Protein AF-A0A9Q9HP45-F1 (afdb_monomer)

Sequence (77 aa):
MMQVDLNLGLTWASVITAIFAAFFWLWASRIRIPDLEDSVIGSAFSPMQKASKLNAYAAGFAGVSALLQAALMMLSE

Mean predicted aligned error: 8.68 Å

Foldseek 3Di:
DVLVVVLVVLLVLLVVLLVQLVVLLVVLVPQDQPPPVPDDPPPSVVSVVVSVVSNVSSVVSNVVSVVSVVVSVVSVD

Nearest PDB structures (foldseek):
  8v2q-assembly1_A-1  TM=6.487E-01  e=3.209E+00  Homo sapiens
  6grj-assembly1_E  TM=3.855E-01  e=3.858E+00  Aeromonas hydrophila
  7a0g-assembly1_EEE  TM=3.822E-01  e=7.132E+00  Serratia marcescens
  7a0g-assembly1_GGG  TM=3.811E-01  e=6.307E+00  Serratia marcescens

Structure (mmCIF, N/CA/C/O backbone):
data_AF-A0A9Q9HP45-F1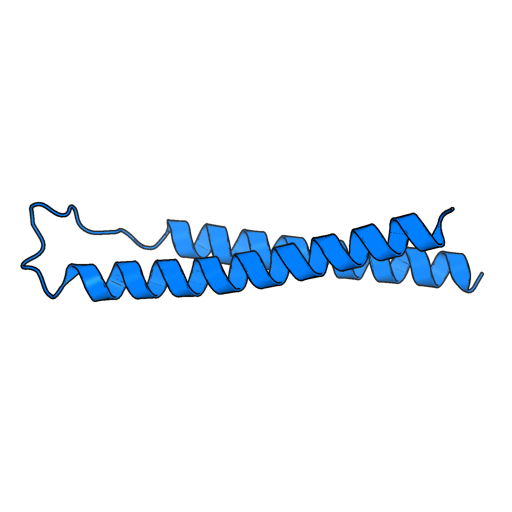
#
_entry.id   AF-A0A9Q9HP45-F1
#
loop_
_atom_site.group_PDB
_atom_site.id
_atom_site.type_symbol
_atom_site.label_atom_id
_atom_site.label_alt_id
_atom_site.label_comp_id
_atom_site.label_asym_id
_atom_site.label_entity_id
_atom_site.label_seq_id
_atom_site.pdbx_PDB_ins_code
_atom_site.Cartn_x
_atom_site.Cartn_y
_atom_site.Cartn_z
_atom_site.occupancy
_atom_site.B_iso_or_equiv
_atom_site.auth_seq_id
_atom_site.auth_comp_id
_atom_site.auth_asym_id
_atom_site.auth_atom_id
_atom_site.pdbx_PDB_model_num
ATOM 1 N N . MET A 1 1 ? 20.720 -0.576 -21.116 1.00 61.25 1 MET A N 1
ATOM 2 C CA . MET A 1 1 ? 20.973 -0.581 -19.657 1.00 61.25 1 MET A CA 1
ATOM 3 C C . MET A 1 1 ? 19.965 0.293 -18.935 1.00 61.25 1 MET A C 1
ATOM 5 O O . MET A 1 1 ? 19.114 -0.279 -18.280 1.00 61.25 1 MET A O 1
ATOM 9 N N . MET A 1 2 ? 19.930 1.608 -19.182 1.00 72.25 2 MET A N 1
ATOM 10 C CA . MET A 1 2 ? 19.062 2.552 -18.450 1.00 72.25 2 MET A CA 1
ATOM 11 C C . MET A 1 2 ? 17.573 2.155 -18.329 1.00 72.25 2 MET A C 1
ATOM 13 O O . MET A 1 2 ? 17.002 2.308 -17.259 1.00 72.25 2 MET A O 1
ATOM 17 N N . GLN A 1 3 ? 16.945 1.603 -19.376 1.00 71.62 3 GLN A N 1
ATOM 18 C CA . GLN A 1 3 ? 15.536 1.166 -19.327 1.00 71.62 3 GLN A CA 1
ATOM 19 C C . GLN A 1 3 ? 15.316 -0.086 -18.455 1.00 71.62 3 GLN A C 1
ATOM 21 O O . GLN A 1 3 ? 14.297 -0.202 -17.782 1.00 71.62 3 GLN A O 1
ATOM 26 N N . VAL A 1 4 ? 16.290 -1.002 -18.418 1.00 74.62 4 VAL A N 1
ATOM 27 C CA . VAL A 1 4 ? 16.242 -2.203 -17.564 1.00 74.62 4 VAL A CA 1
ATOM 28 C C . VAL A 1 4 ? 16.381 -1.804 -16.095 1.00 74.62 4 VAL A C 1
ATOM 30 O O . VAL A 1 4 ? 15.616 -2.281 -15.260 1.00 74.62 4 VAL A O 1
ATOM 33 N N . ASP A 1 5 ? 17.292 -0.875 -15.795 1.00 79.94 5 ASP A N 1
ATOM 34 C CA . ASP A 1 5 ? 17.494 -0.349 -14.440 1.00 79.94 5 ASP A CA 1
ATOM 35 C C . ASP A 1 5 ? 16.257 0.419 -13.940 1.00 79.94 5 ASP A C 1
ATOM 37 O O . ASP A 1 5 ? 15.863 0.289 -12.779 1.00 79.94 5 ASP A O 1
ATOM 41 N N . LEU A 1 6 ? 15.590 1.162 -14.832 1.00 80.12 6 LEU A N 1
ATOM 42 C CA . LEU A 1 6 ? 14.359 1.895 -14.525 1.00 80.12 6 LEU A CA 1
ATO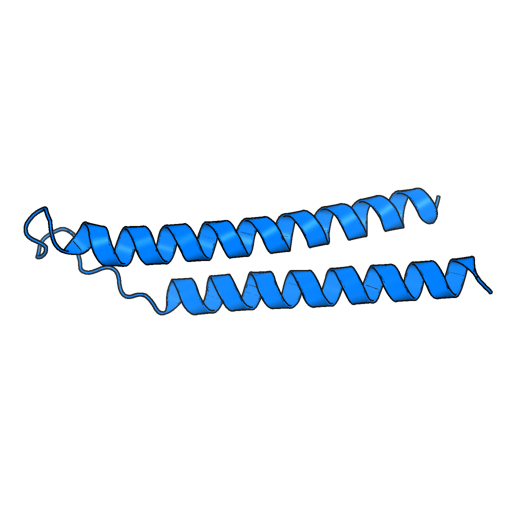M 43 C C . LEU A 1 6 ? 13.183 0.950 -14.232 1.00 80.12 6 LEU A C 1
ATOM 45 O O . LEU A 1 6 ? 12.481 1.133 -13.237 1.00 80.12 6 LEU A O 1
ATOM 49 N N . ASN A 1 7 ? 13.002 -0.094 -15.047 1.00 83.12 7 ASN A N 1
ATOM 50 C CA . ASN A 1 7 ? 11.967 -1.111 -14.838 1.00 83.12 7 ASN A CA 1
ATOM 51 C C . ASN A 1 7 ? 12.191 -1.878 -13.529 1.00 83.12 7 ASN A C 1
ATOM 53 O O . ASN A 1 7 ? 11.246 -2.123 -12.774 1.00 83.12 7 ASN A O 1
ATOM 57 N N . LEU A 1 8 ? 13.444 -2.216 -13.220 1.00 85.12 8 LEU A N 1
ATOM 58 C CA . LEU A 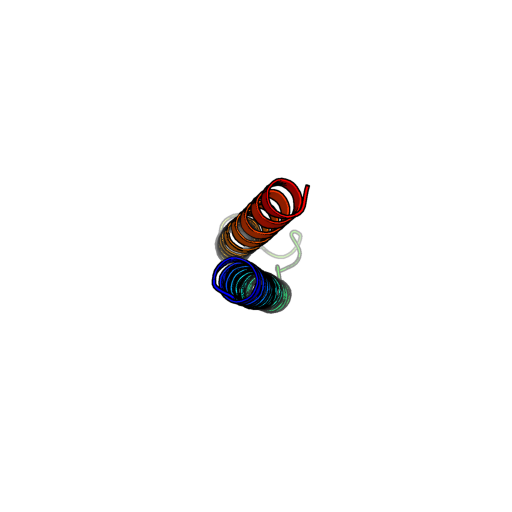1 8 ? 13.792 -2.866 -11.961 1.00 85.12 8 LEU A CA 1
ATOM 59 C C . LEU A 1 8 ? 13.475 -1.950 -10.766 1.00 85.12 8 LEU A C 1
ATOM 61 O O . LEU A 1 8 ? 12.843 -2.393 -9.807 1.00 85.12 8 LEU A O 1
ATOM 65 N N . GLY A 1 9 ? 13.843 -0.667 -10.844 1.00 85.25 9 GLY A N 1
ATOM 66 C CA . GLY A 1 9 ? 13.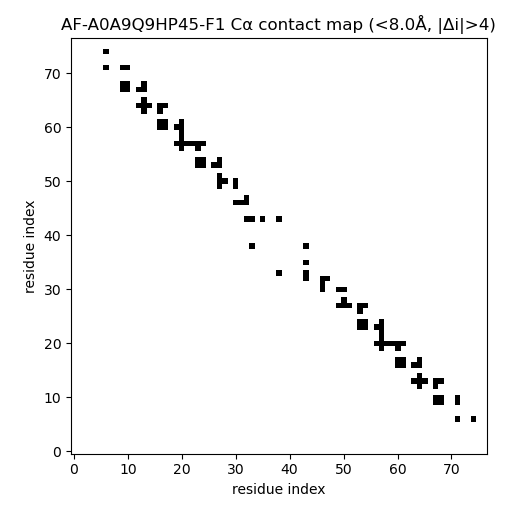556 0.325 -9.804 1.00 85.25 9 GLY A CA 1
ATOM 67 C C . GLY A 1 9 ? 12.058 0.533 -9.558 1.00 85.25 9 GLY A C 1
ATOM 68 O O . GLY A 1 9 ? 11.613 0.514 -8.410 1.00 85.25 9 GLY A O 1
ATOM 69 N N . LEU A 1 10 ? 11.265 0.665 -10.623 1.00 84.50 10 LEU A N 1
ATOM 70 C CA . LEU A 1 10 ? 9.806 0.807 -10.551 1.00 84.50 10 LEU A CA 1
ATOM 71 C C . LEU A 1 10 ? 9.127 -0.447 -9.980 1.00 84.50 10 LEU A C 1
ATOM 73 O O . LEU A 1 10 ? 8.218 -0.328 -9.156 1.00 84.50 10 LEU A O 1
ATOM 77 N N . THR A 1 11 ? 9.607 -1.639 -10.347 1.00 85.38 11 THR A N 1
ATOM 78 C CA . THR A 1 11 ? 9.111 -2.910 -9.792 1.00 85.38 11 THR A CA 1
ATOM 79 C C . THR A 1 11 ? 9.330 -2.963 -8.282 1.00 85.38 11 THR A C 1
ATOM 81 O O . THR A 1 11 ? 8.397 -3.234 -7.528 1.00 85.38 11 THR A O 1
ATOM 84 N N . TRP A 1 12 ? 10.537 -2.638 -7.811 1.00 87.19 12 TRP A N 1
ATOM 85 C CA . TRP A 1 12 ? 10.827 -2.609 -6.376 1.00 87.19 12 TRP A CA 1
ATOM 86 C C . TRP A 1 12 ? 10.022 -1.541 -5.632 1.00 87.19 12 TRP A C 1
ATOM 88 O O . TRP A 1 12 ? 9.502 -1.818 -4.551 1.00 87.19 12 TRP A O 1
ATOM 98 N N . ALA A 1 13 ? 9.851 -0.350 -6.211 1.00 84.44 13 ALA A N 1
ATOM 99 C CA . ALA A 1 13 ? 9.021 0.702 -5.627 1.00 84.44 13 ALA A CA 1
ATOM 100 C C . ALA A 1 13 ? 7.550 0.265 -5.473 1.00 84.44 13 ALA A C 1
ATOM 102 O O . ALA A 1 13 ? 6.923 0.519 -4.438 1.00 84.44 13 ALA A O 1
ATOM 103 N N . SER A 1 14 ? 7.011 -0.444 -6.466 1.00 87.25 14 SER A N 1
ATOM 104 C CA . SER A 1 14 ? 5.663 -1.014 -6.417 1.00 87.25 14 SER A CA 1
ATOM 105 C C . SER A 1 14 ? 5.530 -2.103 -5.348 1.00 87.25 14 SER A C 1
ATOM 107 O O . SER A 1 14 ? 4.590 -2.081 -4.555 1.00 87.25 14 SER A O 1
ATOM 109 N N . VAL A 1 15 ? 6.506 -3.010 -5.246 1.00 87.75 15 VAL A N 1
ATOM 110 C CA . VAL A 1 15 ? 6.517 -4.061 -4.215 1.00 87.75 15 VAL A CA 1
ATOM 111 C C . VAL A 1 15 ? 6.554 -3.456 -2.811 1.00 87.75 15 VAL A C 1
ATOM 113 O O . VAL A 1 15 ? 5.781 -3.858 -1.944 1.00 87.75 15 VAL A O 1
ATOM 116 N N . ILE A 1 16 ? 7.408 -2.456 -2.579 1.00 89.56 16 ILE A N 1
ATOM 117 C CA . ILE A 1 16 ? 7.523 -1.788 -1.275 1.00 89.56 16 ILE A CA 1
ATOM 118 C C . ILE A 1 16 ? 6.197 -1.123 -0.889 1.00 89.56 16 ILE A C 1
ATOM 120 O O . ILE A 1 16 ? 5.724 -1.287 0.237 1.00 89.56 16 ILE A O 1
ATOM 124 N N . THR A 1 17 ? 5.564 -0.405 -1.818 1.00 88.25 17 THR A N 1
ATOM 125 C CA . THR A 1 17 ? 4.275 0.257 -1.562 1.00 88.25 17 THR A CA 1
ATOM 126 C C . THR A 1 17 ? 3.143 -0.746 -1.317 1.00 88.25 17 THR A C 1
ATOM 128 O O . THR A 1 17 ? 2.345 -0.538 -0.402 1.00 88.25 17 THR A O 1
ATOM 131 N N . ALA A 1 18 ? 3.125 -1.884 -2.017 1.00 83.44 18 ALA A N 1
ATOM 132 C CA . ALA A 1 18 ? 2.191 -2.978 -1.745 1.00 83.44 18 ALA A CA 1
ATOM 133 C C . ALA A 1 18 ? 2.387 -3.595 -0.346 1.00 83.44 18 ALA A C 1
ATOM 135 O O . ALA A 1 18 ? 1.409 -3.853 0.360 1.00 83.44 18 ALA A O 1
ATOM 136 N N . ILE A 1 19 ? 3.637 -3.785 0.093 1.00 88.75 19 ILE A N 1
ATOM 137 C CA . ILE A 1 19 ? 3.949 -4.283 1.443 1.00 88.75 19 ILE A CA 1
ATOM 138 C C . ILE A 1 19 ? 3.434 -3.309 2.510 1.00 88.75 19 ILE A C 1
ATOM 140 O O . ILE A 1 19 ? 2.824 -3.744 3.489 1.00 88.75 19 ILE A O 1
ATOM 144 N N . PHE A 1 20 ? 3.613 -1.999 2.316 1.00 83.50 20 PHE A N 1
ATOM 145 C CA . PHE A 1 20 ? 3.055 -0.997 3.227 1.00 83.50 20 PHE A CA 1
ATOM 146 C C . PHE A 1 20 ? 1.526 -1.058 3.280 1.00 83.50 20 PHE A C 1
ATOM 148 O O . PHE A 1 20 ? 0.962 -1.050 4.374 1.00 83.50 20 PHE A O 1
ATOM 155 N N . ALA A 1 21 ? 0.849 -1.187 2.136 1.00 83.56 21 ALA A N 1
ATOM 156 C CA . ALA A 1 21 ? -0.605 -1.344 2.098 1.00 83.56 21 ALA A CA 1
ATOM 157 C C . ALA A 1 21 ? -1.074 -2.570 2.900 1.00 83.56 21 ALA A C 1
ATOM 159 O O . ALA A 1 21 ? -1.958 -2.459 3.753 1.00 83.56 21 ALA A O 1
ATOM 160 N N . ALA A 1 22 ? -0.425 -3.720 2.693 1.00 81.50 22 ALA A N 1
ATOM 161 C CA . ALA A 1 22 ? -0.712 -4.947 3.430 1.00 81.50 22 ALA A CA 1
ATOM 162 C C . ALA A 1 22 ? -0.468 -4.790 4.940 1.00 81.50 22 ALA A C 1
ATOM 164 O O . ALA A 1 22 ? -1.273 -5.257 5.747 1.00 81.50 22 ALA A O 1
ATOM 165 N N . PHE A 1 23 ? 0.596 -4.087 5.336 1.00 85.94 23 PHE A N 1
ATOM 166 C CA . PHE A 1 23 ? 0.881 -3.787 6.738 1.00 85.94 23 PHE A CA 1
ATOM 167 C C . PHE A 1 23 ? -0.217 -2.927 7.378 1.00 85.94 23 PHE A C 1
ATOM 169 O O . PHE A 1 23 ? -0.678 -3.244 8.475 1.00 85.94 23 PHE A O 1
ATOM 176 N N . PHE A 1 24 ? -0.695 -1.884 6.691 1.00 82.69 24 PHE A N 1
ATOM 177 C CA . PHE A 1 24 ? -1.792 -1.048 7.189 1.00 82.69 24 PHE A CA 1
ATOM 178 C C . PHE A 1 24 ? -3.116 -1.814 7.300 1.00 82.69 24 PHE A C 1
ATOM 180 O O . PHE A 1 24 ? -3.831 -1.629 8.285 1.00 82.69 24 PHE A O 1
ATOM 187 N N . TRP A 1 25 ? -3.421 -2.721 6.368 1.00 82.12 25 TRP A N 1
ATOM 188 C CA . TRP A 1 25 ? -4.583 -3.609 6.488 1.00 82.12 25 TRP A CA 1
ATOM 189 C C . TRP A 1 25 ? -4.458 -4.602 7.645 1.00 82.12 25 TRP A C 1
ATOM 191 O O . TRP A 1 25 ? -5.422 -4.820 8.380 1.00 82.12 25 TRP A O 1
ATOM 201 N N . LEU A 1 26 ? -3.271 -5.174 7.856 1.00 82.88 26 LEU A N 1
ATOM 202 C CA . LEU A 1 26 ? -3.022 -6.088 8.971 1.00 82.88 26 LEU A CA 1
ATOM 203 C C . LEU A 1 26 ? -3.081 -5.360 10.319 1.00 82.88 26 LEU A C 1
ATOM 205 O O . LEU A 1 26 ? -3.556 -5.914 11.306 1.00 82.88 26 LEU A O 1
ATOM 209 N N . TRP A 1 27 ? -2.661 -4.096 10.369 1.00 78.88 27 TRP A N 1
ATOM 210 C CA . TRP A 1 27 ? -2.866 -3.251 11.543 1.00 78.88 27 TRP A CA 1
ATOM 211 C C . TRP A 1 27 ? -4.353 -2.9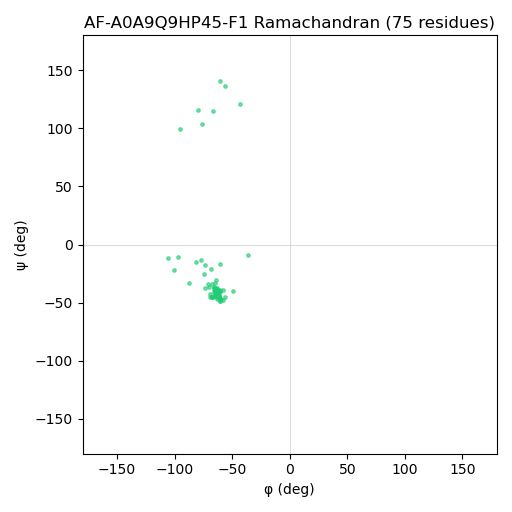46 11.753 1.00 78.88 27 TRP A C 1
ATOM 213 O O . TRP A 1 27 ? -4.852 -3.077 12.871 1.00 78.88 27 TRP A O 1
ATOM 223 N N . ALA A 1 28 ? -5.085 -2.586 10.695 1.00 74.62 28 ALA A N 1
ATOM 224 C CA . ALA A 1 28 ? -6.517 -2.313 10.777 1.00 74.62 28 ALA A CA 1
ATOM 225 C C . ALA A 1 28 ? -7.302 -3.523 11.312 1.00 74.62 28 ALA A C 1
ATOM 227 O O . ALA A 1 28 ? -8.180 -3.345 12.153 1.00 74.62 28 ALA A O 1
ATOM 228 N N . SER A 1 29 ? -6.935 -4.749 10.919 1.00 76.38 29 SER A N 1
ATOM 229 C CA . SER A 1 29 ? -7.589 -5.976 11.399 1.00 76.38 29 SER A CA 1
ATOM 230 C C . SER A 1 29 ? -7.346 -6.273 12.885 1.00 76.38 29 SER A C 1
ATOM 232 O O . SER A 1 29 ? -8.132 -6.980 13.513 1.00 76.38 29 SER A O 1
ATOM 234 N N . ARG A 1 30 ? -6.288 -5.708 13.486 1.00 76.56 30 ARG A N 1
ATOM 235 C CA . ARG A 1 30 ? -6.025 -5.805 14.933 1.00 76.56 30 ARG A CA 1
ATOM 236 C C . ARG A 1 30 ? -6.902 -4.872 15.766 1.00 76.56 30 ARG A C 1
ATOM 238 O O . ARG A 1 30 ? -6.960 -5.043 16.985 1.00 76.56 30 ARG A O 1
ATOM 245 N N . ILE A 1 31 ? -7.584 -3.903 15.153 1.00 75.56 31 ILE A N 1
ATOM 246 C CA . ILE A 1 31 ? -8.548 -3.058 15.857 1.00 75.56 31 ILE A CA 1
ATOM 247 C C . ILE A 1 31 ? -9.825 -3.871 16.068 1.00 75.56 31 ILE A C 1
ATOM 249 O O . ILE A 1 31 ? -10.617 -4.058 15.149 1.00 75.56 31 ILE A O 1
ATOM 253 N N . ARG A 1 32 ? -10.033 -4.347 17.301 1.00 63.78 32 ARG A N 1
ATOM 254 C CA . ARG A 1 32 ? -11.309 -4.945 17.705 1.00 63.78 32 ARG A CA 1
ATOM 255 C C . ARG A 1 32 ? -12.383 -3.864 17.704 1.00 63.78 32 ARG A C 1
ATOM 257 O O 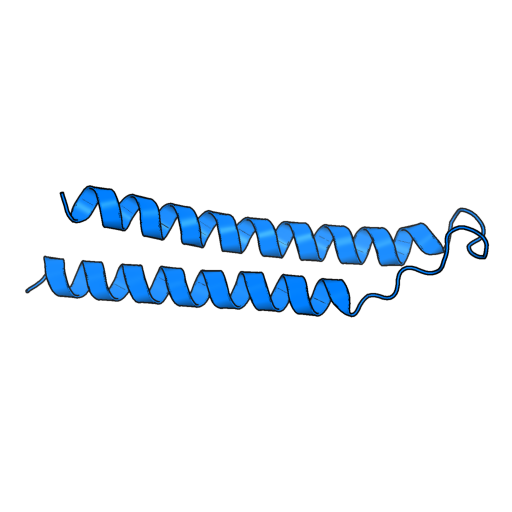. ARG A 1 32 ? -12.312 -2.918 18.488 1.00 63.78 32 ARG A O 1
ATOM 264 N N . ILE A 1 33 ? -13.354 -4.011 16.813 1.00 64.12 33 ILE A N 1
ATOM 265 C CA . ILE A 1 33 ? -14.581 -3.222 16.835 1.00 64.12 33 ILE A CA 1
ATOM 266 C C . ILE A 1 33 ? -15.463 -3.870 17.914 1.00 64.12 33 ILE A C 1
ATOM 268 O O . ILE A 1 33 ? -15.756 -5.058 17.779 1.00 64.12 33 ILE A O 1
ATOM 272 N N . PRO A 1 34 ? -15.792 -3.174 19.018 1.00 58.06 34 PRO A N 1
ATOM 273 C CA . PRO A 1 34 ? -16.742 -3.701 19.994 1.00 58.06 34 PRO A CA 1
ATOM 274 C C . PRO A 1 34 ? -18.089 -3.927 19.301 1.00 58.06 34 PRO A C 1
ATOM 276 O O . PRO A 1 34 ? -18.472 -3.120 18.450 1.00 58.06 34 PRO A O 1
ATOM 279 N N . ASP A 1 35 ? -18.770 -5.024 19.635 1.00 59.53 35 ASP A N 1
ATOM 280 C CA . ASP A 1 35 ? -20.082 -5.325 19.065 1.00 59.53 35 ASP A CA 1
ATOM 281 C C . ASP A 1 35 ? -21.044 -4.160 19.315 1.00 59.53 35 ASP A C 1
ATOM 283 O O . ASP A 1 35 ? -21.089 -3.579 20.404 1.00 59.53 35 ASP A O 1
ATOM 287 N N . LEU A 1 36 ? -21.803 -3.809 18.275 1.00 56.28 36 LEU A N 1
ATOM 288 C CA . LEU A 1 36 ? -22.723 -2.666 18.266 1.00 56.28 36 LEU A CA 1
ATOM 289 C C . LEU A 1 36 ? -23.821 -2.774 19.340 1.00 56.28 36 LEU A C 1
ATOM 291 O O . LEU A 1 36 ? -24.438 -1.760 19.661 1.00 56.28 36 LEU A O 1
ATOM 295 N N . GLU A 1 37 ? -24.042 -3.964 19.907 1.00 53.91 37 GLU A N 1
ATOM 296 C CA . GLU A 1 37 ? -24.992 -4.195 21.003 1.00 53.91 37 GLU A CA 1
ATOM 297 C C . GLU A 1 37 ? -24.502 -3.686 22.370 1.00 53.91 37 GLU A C 1
ATOM 299 O O . GLU A 1 37 ? -25.334 -3.317 23.194 1.00 53.91 37 GLU A O 1
ATOM 304 N N . ASP A 1 38 ? -23.187 -3.582 22.604 1.00 52.72 38 ASP A N 1
ATOM 305 C CA . ASP A 1 38 ? -22.623 -3.211 23.919 1.00 52.72 38 ASP A CA 1
ATOM 306 C C . ASP A 1 38 ? -22.083 -1.769 23.974 1.00 52.72 38 ASP A C 1
ATOM 308 O O . ASP A 1 38 ? -21.777 -1.222 25.039 1.00 52.72 38 ASP A O 1
ATOM 312 N N . SER A 1 39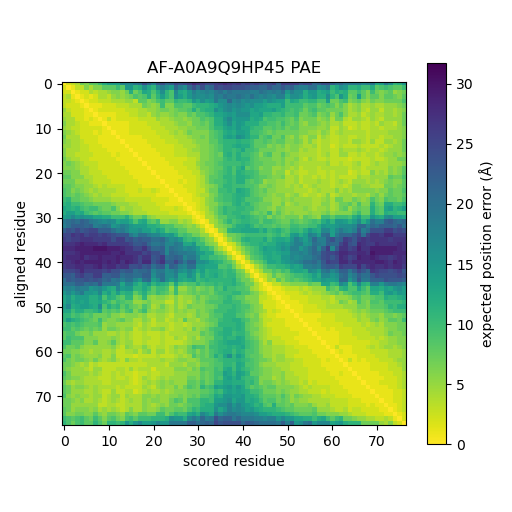 ? -21.953 -1.108 22.823 1.00 48.97 39 SER A N 1
ATOM 313 C CA . SER A 1 39 ? -21.402 0.241 22.756 1.00 48.97 39 SER A CA 1
ATOM 314 C C . SER A 1 39 ? -22.505 1.295 22.759 1.00 48.97 39 SER A C 1
ATOM 316 O O . SER A 1 39 ? -23.088 1.619 21.724 1.00 48.97 39 SER A O 1
ATOM 318 N N . VAL A 1 40 ? -22.750 1.889 23.927 1.00 53.56 40 VAL A N 1
ATOM 319 C CA . VAL A 1 40 ? -23.457 3.171 24.056 1.00 53.56 40 VAL A CA 1
ATOM 320 C C . VAL A 1 40 ? -22.920 4.119 22.978 1.00 53.56 40 VAL A C 1
ATOM 322 O O . VAL A 1 40 ? -21.718 4.380 22.943 1.00 53.56 40 VAL A O 1
ATOM 325 N N . ILE A 1 41 ? -23.821 4.582 22.108 1.00 54.59 41 ILE A N 1
ATOM 326 C CA . ILE A 1 41 ? -23.704 5.230 20.778 1.00 54.59 41 ILE A CA 1
ATOM 327 C C . ILE A 1 41 ? -22.514 6.207 20.533 1.00 54.59 41 ILE A C 1
ATOM 329 O O . ILE A 1 41 ? -22.242 6.572 19.393 1.00 54.59 41 ILE A O 1
ATOM 333 N N . GLY A 1 42 ? -21.731 6.594 21.544 1.00 53.25 42 GLY A N 1
ATOM 334 C CA . GLY A 1 42 ? -20.496 7.378 21.410 1.00 53.25 42 GLY A CA 1
ATOM 335 C C . GLY A 1 42 ? -19.162 6.609 21.475 1.00 53.25 42 GLY A C 1
ATOM 336 O O . GLY A 1 42 ? -18.162 7.124 20.976 1.00 53.25 42 GLY A O 1
ATOM 337 N N . SER A 1 43 ? -19.081 5.403 22.059 1.00 57.53 43 SER A N 1
ATOM 338 C CA . SER A 1 43 ? -17.782 4.754 22.355 1.00 57.53 43 SER A CA 1
ATOM 339 C C . SER A 1 43 ? -17.210 3.903 21.208 1.00 57.53 43 SER A C 1
ATOM 341 O O . SER A 1 43 ? -15.992 3.914 21.001 1.00 57.53 43 SER A O 1
ATOM 343 N N . ALA A 1 44 ? -18.057 3.251 20.397 1.00 57.75 44 ALA A N 1
ATOM 344 C CA . ALA A 1 44 ? -17.643 2.474 19.213 1.00 57.75 44 ALA A CA 1
ATOM 345 C C . ALA A 1 44 ? -17.215 3.331 18.013 1.00 57.75 44 ALA A C 1
ATOM 347 O O . ALA A 1 44 ? -16.498 2.858 17.126 1.00 57.75 44 ALA A O 1
ATOM 348 N N . PHE A 1 45 ? -17.580 4.615 18.003 1.00 61.41 45 PHE A N 1
ATOM 349 C CA . PHE A 1 45 ? -17.193 5.523 16.927 1.00 61.41 45 PHE A CA 1
ATOM 350 C C . PHE A 1 45 ? -15.668 5.728 16.877 1.00 61.41 45 PHE A C 1
ATOM 352 O O . PHE A 1 45 ? -15.082 5.836 15.800 1.00 61.41 45 PHE A O 1
ATOM 359 N N . SER A 1 46 ? -14.995 5.704 18.033 1.00 67.50 46 SER A N 1
ATOM 360 C CA . SER A 1 46 ? -13.546 5.919 18.119 1.00 67.50 46 SER A CA 1
ATOM 361 C C . SER A 1 46 ? -12.682 4.783 17.524 1.00 67.50 46 SER A C 1
ATOM 363 O O . SER A 1 46 ? -11.767 5.099 16.755 1.00 67.50 46 SER A O 1
ATOM 365 N N . PRO A 1 47 ? -12.932 3.477 17.775 1.00 66.06 47 PRO A N 1
ATOM 366 C CA . PRO A 1 47 ? -12.222 2.397 17.087 1.00 66.06 47 PRO A CA 1
ATOM 367 C C . PRO A 1 47 ? -12.605 2.279 15.604 1.00 66.06 47 PRO A C 1
ATOM 369 O O . PRO A 1 47 ? -11.707 2.074 14.785 1.00 66.06 47 PRO A O 1
ATOM 372 N N . MET A 1 48 ? -13.873 2.498 15.220 1.00 69.06 48 MET A N 1
ATOM 373 C CA . MET A 1 48 ? -14.271 2.505 13.800 1.00 69.06 48 MET A CA 1
ATOM 374 C C . MET A 1 48 ? -13.573 3.616 13.005 1.00 69.06 48 MET A C 1
ATOM 376 O O . MET A 1 48 ? -13.072 3.364 11.910 1.00 69.06 48 MET A O 1
ATOM 380 N N . GLN A 1 49 ? -13.461 4.831 13.554 1.00 73.69 49 GLN A N 1
ATOM 381 C CA . GLN A 1 49 ? -12.722 5.923 12.909 1.00 73.69 49 GLN A CA 1
ATOM 382 C C . GLN A 1 49 ? -11.228 5.608 12.753 1.00 73.69 49 GLN A C 1
ATOM 384 O O . GLN A 1 49 ? -10.631 5.957 11.735 1.00 73.69 49 GLN A O 1
ATOM 389 N N . LYS A 1 50 ? -10.612 4.940 13.738 1.00 72.69 50 LYS A N 1
ATOM 390 C CA . LYS A 1 50 ? -9.207 4.511 13.653 1.00 72.69 50 LYS A CA 1
ATOM 391 C C . LYS A 1 50 ? -9.005 3.448 12.570 1.00 72.69 50 LYS A C 1
ATOM 393 O O . LYS A 1 50 ? -8.089 3.594 11.764 1.00 72.69 50 LYS A O 1
ATOM 398 N N . ALA A 1 51 ? -9.874 2.438 12.501 1.00 77.56 51 ALA A N 1
ATOM 399 C CA . ALA A 1 51 ? -9.831 1.415 11.453 1.00 77.56 51 ALA A CA 1
ATOM 400 C C . ALA A 1 51 ? -10.069 2.013 10.057 1.00 77.56 51 ALA A C 1
ATOM 402 O O . ALA A 1 51 ? -9.342 1.697 9.119 1.00 77.56 51 ALA A O 1
ATOM 403 N N . SER A 1 52 ? -11.016 2.947 9.936 1.00 76.88 52 SER A N 1
ATOM 404 C CA . SER A 1 52 ? -11.299 3.659 8.685 1.00 76.88 52 SER A CA 1
ATOM 405 C C . SER A 1 52 ? -10.094 4.469 8.189 1.00 76.88 52 SER A C 1
ATOM 407 O O . SER A 1 52 ? -9.714 4.356 7.025 1.00 76.88 52 SER A O 1
ATOM 409 N N . LYS A 1 53 ? -9.408 5.206 9.076 1.00 79.94 53 LYS A N 1
ATOM 410 C CA . LYS A 1 53 ? -8.172 5.928 8.722 1.00 79.94 53 LYS A CA 1
ATOM 411 C C . LYS A 1 53 ? -7.064 4.983 8.256 1.00 79.94 53 LYS A C 1
ATOM 413 O O . LYS A 1 53 ? -6.427 5.257 7.246 1.00 79.94 53 LYS A O 1
ATOM 418 N N . LEU A 1 54 ? -6.852 3.864 8.952 1.00 78.69 54 LEU A N 1
ATOM 419 C CA . LEU A 1 54 ? -5.851 2.867 8.550 1.00 78.69 54 LEU A CA 1
ATOM 420 C C . LEU A 1 54 ? -6.178 2.231 7.195 1.00 78.69 54 LEU A C 1
ATOM 422 O O . LEU A 1 54 ? -5.281 2.081 6.369 1.00 78.69 54 LEU A O 1
ATOM 426 N N . ASN A 1 55 ? -7.453 1.943 6.924 1.00 83.06 55 ASN A N 1
ATOM 427 C CA . ASN A 1 55 ? -7.894 1.459 5.616 1.00 83.06 55 ASN A CA 1
ATOM 428 C C . ASN A 1 55 ? -7.708 2.507 4.511 1.00 83.06 55 ASN A C 1
ATOM 430 O O . ASN A 1 55 ? -7.336 2.145 3.398 1.00 83.06 55 ASN A O 1
ATOM 434 N N . ALA A 1 56 ? -7.909 3.795 4.804 1.00 78.12 56 ALA A N 1
ATOM 435 C CA . ALA A 1 56 ? -7.642 4.870 3.851 1.00 78.12 56 ALA A CA 1
ATOM 436 C C . ALA A 1 56 ? -6.144 4.977 3.511 1.00 78.12 56 ALA A C 1
ATOM 438 O O . ALA A 1 56 ? -5.794 5.118 2.340 1.00 78.12 56 ALA A O 1
ATOM 439 N N . TYR A 1 57 ? -5.254 4.840 4.503 1.00 82.00 57 TYR A N 1
ATOM 440 C CA . TYR A 1 57 ? -3.811 4.765 4.252 1.00 82.00 57 TYR A CA 1
ATOM 441 C C . TYR A 1 57 ? -3.452 3.532 3.419 1.00 82.00 57 TYR A C 1
ATOM 443 O O . TYR A 1 57 ? -2.762 3.668 2.411 1.00 82.00 57 TYR A O 1
ATOM 451 N N . ALA A 1 58 ? -3.972 2.353 3.775 1.00 80.25 58 ALA A N 1
ATOM 452 C CA . ALA A 1 58 ? -3.757 1.125 3.013 1.00 80.25 58 ALA A CA 1
ATOM 453 C C . ALA A 1 58 ? -4.201 1.268 1.547 1.00 80.25 58 ALA A C 1
ATOM 455 O O . ALA A 1 58 ? -3.447 0.921 0.641 1.00 80.25 58 ALA A O 1
ATOM 456 N N . ALA A 1 59 ? -5.381 1.848 1.309 1.00 80.62 59 ALA A N 1
ATOM 457 C CA . ALA A 1 59 ? -5.901 2.108 -0.030 1.00 80.62 59 ALA A CA 1
ATOM 458 C C . ALA A 1 59 ? -5.024 3.098 -0.814 1.00 80.62 59 ALA A C 1
ATOM 460 O O . ALA A 1 59 ? -4.790 2.892 -2.003 1.00 80.62 59 ALA A O 1
ATOM 461 N N . GLY A 1 60 ? -4.490 4.132 -0.156 1.00 82.75 60 GLY A N 1
ATOM 462 C CA . GLY A 1 60 ? -3.544 5.067 -0.768 1.00 82.75 60 GLY A CA 1
ATOM 463 C C . GLY A 1 60 ? -2.265 4.372 -1.240 1.00 82.75 60 GLY A C 1
ATOM 464 O O . GLY A 1 60 ? -1.873 4.520 -2.396 1.00 82.75 60 GLY A O 1
ATOM 465 N N . PHE A 1 61 ? -1.649 3.553 -0.384 1.00 85.44 61 PHE A N 1
ATOM 466 C CA . PHE A 1 61 ? -0.445 2.793 -0.743 1.00 85.44 61 PHE A CA 1
ATOM 467 C C . PHE A 1 61 ? -0.712 1.733 -1.821 1.00 85.44 61 PHE A C 1
ATOM 469 O O . PHE A 1 61 ? 0.097 1.581 -2.736 1.00 85.44 61 PHE A O 1
ATOM 476 N N . ALA A 1 62 ? -1.862 1.056 -1.770 1.00 82.94 62 ALA A N 1
ATOM 477 C CA . ALA A 1 62 ? -2.278 0.116 -2.807 1.00 82.94 62 ALA A CA 1
ATOM 478 C C . ALA A 1 62 ? -2.502 0.821 -4.156 1.00 82.94 62 ALA A C 1
ATOM 480 O O . ALA A 1 62 ? -2.093 0.310 -5.195 1.00 82.94 62 ALA A O 1
ATOM 481 N N . GLY A 1 63 ? -3.094 2.019 -4.140 1.00 85.12 63 GLY A N 1
ATOM 482 C CA . GLY A 1 63 ? -3.291 2.839 -5.333 1.00 85.12 63 GLY A CA 1
ATOM 483 C C . GLY A 1 63 ? -1.975 3.295 -5.964 1.00 85.12 63 GLY A C 1
ATOM 484 O O . GLY A 1 63 ? -1.809 3.190 -7.176 1.00 85.12 63 GLY A O 1
ATOM 485 N N . VAL A 1 64 ? -1.008 3.740 -5.154 1.00 86.25 64 VAL A N 1
ATOM 486 C CA . VAL A 1 64 ? 0.332 4.115 -5.644 1.00 86.25 64 VAL A CA 1
ATOM 487 C C . VAL A 1 64 ? 1.062 2.907 -6.239 1.00 86.25 64 VAL A C 1
ATOM 489 O O . VAL A 1 64 ? 1.657 3.031 -7.308 1.00 86.25 64 VAL A O 1
ATOM 492 N N . SER A 1 65 ? 0.973 1.736 -5.602 1.00 88.69 65 SER A N 1
ATOM 493 C CA . SER A 1 65 ? 1.524 0.489 -6.148 1.00 88.69 65 SER A CA 1
ATOM 494 C C . SER A 1 65 ? 0.895 0.138 -7.502 1.00 88.69 65 SER A C 1
ATOM 496 O O . SER A 1 65 ? 1.611 -0.103 -8.472 1.00 88.69 65 SER A O 1
ATOM 498 N N . ALA A 1 66 ? -0.436 0.207 -7.615 1.00 86.19 66 ALA A N 1
ATOM 499 C CA . ALA A 1 66 ? -1.139 -0.053 -8.870 1.00 86.19 66 ALA A CA 1
ATOM 500 C C . ALA A 1 66 ? -0.745 0.934 -9.984 1.00 86.19 66 ALA A C 1
ATOM 502 O O . ALA A 1 66 ? -0.552 0.519 -11.125 1.00 86.19 66 ALA A O 1
ATOM 503 N N . LEU A 1 67 ? -0.569 2.221 -9.660 1.00 86.88 67 LEU A N 1
ATOM 504 C CA . LEU A 1 67 ? -0.108 3.239 -10.612 1.00 86.88 67 LEU A CA 1
ATOM 505 C C . LEU A 1 67 ? 1.324 2.985 -11.091 1.00 86.88 67 LEU A C 1
ATOM 507 O O . LEU A 1 67 ? 1.588 3.080 -12.288 1.00 86.88 67 LEU A O 1
ATOM 511 N N . LEU A 1 68 ? 2.239 2.630 -10.184 1.00 87.06 68 LEU A N 1
ATOM 512 C CA . LEU A 1 68 ? 3.612 2.257 -10.539 1.00 87.06 68 LEU A CA 1
ATOM 513 C C . LEU A 1 68 ? 3.631 1.037 -11.464 1.00 87.06 68 LEU A C 1
ATOM 515 O O . LEU A 1 68 ? 4.396 1.003 -12.426 1.00 87.06 68 LEU A O 1
ATOM 519 N N . GLN A 1 69 ? 2.754 0.066 -11.212 1.00 85.00 69 GLN A N 1
ATOM 520 C CA . GLN A 1 69 ? 2.672 -1.134 -12.031 1.00 85.00 69 GLN A CA 1
ATOM 521 C C 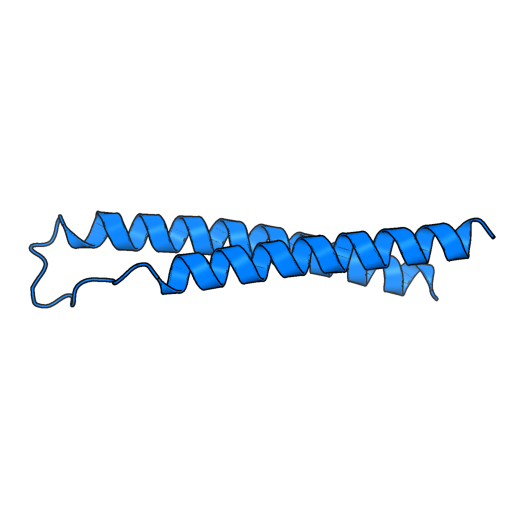. GLN A 1 69 ? 2.038 -0.883 -13.402 1.00 85.00 69 GLN A C 1
ATOM 523 O O . GLN A 1 69 ? 2.520 -1.421 -14.396 1.00 85.00 69 GLN A O 1
ATOM 528 N N . ALA A 1 70 ? 1.025 -0.018 -13.479 1.00 85.31 70 ALA A N 1
ATOM 529 C CA . ALA A 1 70 ? 0.447 0.427 -14.745 1.00 85.31 70 ALA A CA 1
ATOM 530 C C . ALA A 1 70 ? 1.461 1.219 -15.590 1.00 85.31 70 ALA A C 1
ATOM 532 O O . ALA A 1 70 ? 1.583 0.980 -16.789 1.00 85.31 70 ALA A O 1
ATOM 533 N N . ALA A 1 71 ? 2.238 2.111 -14.966 1.00 83.44 71 ALA A N 1
ATOM 534 C CA . ALA A 1 71 ? 3.308 2.843 -15.642 1.00 83.44 71 ALA A CA 1
ATOM 535 C C . ALA A 1 71 ? 4.394 1.900 -16.183 1.00 83.44 71 ALA A C 1
ATOM 537 O O . ALA A 1 71 ? 4.882 2.097 -17.293 1.00 83.44 71 ALA A O 1
ATOM 538 N N . LEU A 1 72 ? 4.739 0.850 -15.428 1.00 85.00 72 LEU A N 1
ATOM 539 C CA . LEU A 1 72 ? 5.686 -0.170 -15.873 1.00 85.00 72 LEU A CA 1
ATOM 540 C C . LEU A 1 72 ? 5.164 -0.964 -17.077 1.00 85.00 72 LEU A C 1
ATOM 542 O O . LEU A 1 72 ? 5.936 -1.212 -17.997 1.00 85.00 72 LEU A O 1
ATOM 546 N N . MET A 1 73 ? 3.871 -1.311 -17.101 1.00 83.00 73 MET A N 1
ATOM 547 C CA . MET A 1 73 ? 3.245 -1.975 -18.254 1.00 83.00 73 MET A CA 1
ATOM 548 C C . MET A 1 73 ? 3.337 -1.105 -19.515 1.00 83.00 73 MET A C 1
ATOM 550 O O . MET A 1 73 ? 3.806 -1.586 -20.540 1.00 83.00 73 MET A O 1
ATOM 554 N N . MET A 1 74 ? 3.008 0.189 -19.416 1.00 82.81 74 MET A N 1
ATOM 555 C CA . MET A 1 74 ? 3.099 1.132 -20.543 1.00 82.81 74 MET A CA 1
ATOM 556 C C . MET A 1 74 ? 4.534 1.362 -21.046 1.00 82.81 74 MET A C 1
ATOM 558 O O . MET A 1 74 ? 4.730 1.662 -22.215 1.00 82.81 74 MET A O 1
ATOM 562 N N . LEU A 1 75 ? 5.540 1.261 -20.170 1.00 77.12 75 LEU A N 1
ATOM 563 C CA . LEU A 1 75 ? 6.965 1.398 -20.518 1.00 77.12 75 LEU A CA 1
ATOM 564 C C . LEU A 1 75 ? 7.584 0.117 -21.104 1.00 77.12 75 LEU A C 1
ATOM 566 O O . LEU A 1 75 ? 8.713 0.153 -21.605 1.00 77.12 75 LEU A O 1
ATOM 570 N N . SER A 1 76 ? 6.895 -1.016 -20.955 1.00 70.00 76 SER A N 1
ATOM 571 C CA . SER A 1 76 ? 7.327 -2.327 -21.448 1.00 70.00 76 SER A CA 1
ATOM 572 C C . SER A 1 76 ? 6.713 -2.727 -22.793 1.00 70.00 76 SER A C 1
ATOM 574 O O . SER A 1 76 ? 7.169 -3.713 -23.373 1.00 70.00 76 SER A O 1
ATOM 576 N N . GLU A 1 77 ? 5.709 -1.980 -23.258 1.00 60.31 77 GLU A N 1
ATOM 577 C CA . GLU A 1 77 ? 5.168 -2.029 -24.627 1.00 60.31 77 GLU A CA 1
ATOM 578 C C . GLU A 1 77 ? 6.067 -1.259 -25.607 1.00 60.31 77 GLU A C 1
ATOM 580 O O . GLU A 1 77 ? 6.218 -1.744 -26.752 1.00 60.31 77 GLU A O 1
#

Secondary structure (DSSP, 8-state):
-HHHHHHHHHHHHHHHHHHHHHHHHHHHHTS----TTTS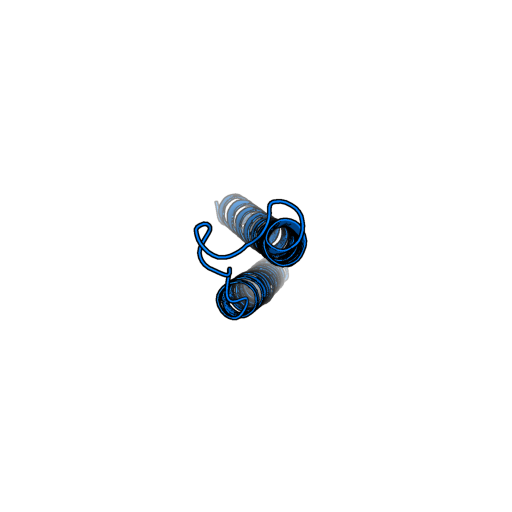-TTSTHHHHHHHHHHHHHHHHHHHHHHHHHHHHHHHH-

Organism: Leisingera caerulea (NCBI:txid506591)

Solvent-accessible surface area (backbone atoms only — not comparable to full-atom values): 4126 Å² total; per-residue (Å²): 108,72,68,60,55,48,50,53,51,42,51,52,53,20,53,53,29,39,51,52,13,53,50,29,44,58,53,28,70,67,57,75,69,69,60,79,90,78,38,66,91,70,63,49,54,59,51,49,51,51,33,49,51,30,44,52,52,14,51,50,28,40,50,54,16,51,51,40,49,52,53,48,54,67,74,72,109

Radius of gyration: 18.08 Å; Cα contacts (8 Å, |Δi|>4): 58; chains: 1; bounding box: 46×14×49 Å

pLDDT: mean 76.22, std 11.05, range [48.97, 89.56]